Protein AF-A0A8K0CP95-F1 (afdb_monomer_lite)

Sequence (152 aa):
KELYEYLSLICLDREKLQTEFIDEKVLDFLTAVAPKLEDSLWLCKWISRYENCTELFIPVITENGVCYSFNILDHSEMFKDDVFQYPGFQSTNKSFGWLPESGYSEDDEFDAYPQRALFSGTNAGLSLTLETARSNIDELCSAGIQGYKVLH

InterPro domains:
  IPR001873 Epithelial sodium channel [PF00858] (29-150)

Organism: Ignelater luminosus (NCBI:txid2038154)

Structure (mmCIF, N/CA/C/O backbone):
data_AF-A0A8K0CP95-F1
#
_entry.id   AF-A0A8K0CP95-F1
#
loop_
_atom_site.group_PDB
_atom_site.id
_atom_site.type_symbol
_atom_site.label_atom_id
_atom_site.label_alt_id
_atom_site.label_comp_id
_atom_site.label_asym_id
_atom_site.label_entity_id
_atom_site.label_seq_id
_atom_site.pdbx_PDB_ins_code
_atom_site.Cartn_x
_atom_site.Cartn_y
_atom_site.Cartn_z
_atom_site.occupancy
_atom_site.B_iso_or_equiv
_atom_site.auth_seq_id
_atom_site.auth_comp_id
_atom_site.auth_asym_id
_atom_site.auth_atom_id
_atom_site.pdbx_PDB_model_num
ATOM 1 N N . LYS A 1 1 ? -18.357 -0.621 25.608 1.00 59.00 1 LYS A N 1
ATOM 2 C CA . LYS A 1 1 ? -18.340 0.856 25.501 1.00 59.00 1 LYS A CA 1
ATOM 3 C C . LYS A 1 1 ? -17.309 1.268 24.452 1.00 59.00 1 LYS A C 1
ATOM 5 O O . LYS A 1 1 ? -17.741 1.773 23.434 1.00 59.00 1 LYS A O 1
ATOM 10 N N . GLU A 1 2 ? -16.046 0.858 24.605 1.00 68.00 2 GLU A N 1
ATOM 11 C CA . GLU A 1 2 ? -14.957 1.073 23.624 1.00 68.00 2 GLU A CA 1
ATOM 12 C C . GLU A 1 2 ? -15.278 0.576 22.197 1.00 68.00 2 GLU A C 1
ATOM 14 O O . GLU A 1 2 ? -15.130 1.324 21.243 1.00 68.00 2 GLU A O 1
ATOM 19 N N . LEU A 1 3 ? -15.836 -0.633 22.027 1.00 64.94 3 LEU A N 1
ATOM 20 C CA . LEU A 1 3 ? -16.194 -1.148 20.689 1.00 64.94 3 LEU A CA 1
ATOM 21 C C . LEU A 1 3 ? -17.186 -0.249 19.921 1.00 64.94 3 LEU A C 1
ATOM 23 O O . LEU A 1 3 ? -17.079 -0.102 18.709 1.00 64.94 3 LEU A O 1
ATOM 27 N N . TYR A 1 4 ? -18.149 0.361 20.619 1.00 66.19 4 TYR A N 1
ATOM 28 C CA . TYR A 1 4 ? -19.112 1.276 19.996 1.00 66.19 4 TYR A CA 1
ATOM 29 C C . TYR A 1 4 ? -18.470 2.620 19.625 1.00 66.19 4 TYR A C 1
ATOM 31 O O . TYR A 1 4 ? -18.900 3.249 18.664 1.00 66.19 4 TYR A O 1
ATOM 39 N N . GLU A 1 5 ? -17.447 3.049 20.367 1.00 71.50 5 GLU A N 1
ATOM 40 C CA . GLU A 1 5 ? -16.652 4.236 20.039 1.00 71.50 5 GLU A CA 1
ATOM 41 C C . GLU A 1 5 ? -15.801 3.968 18.788 1.00 71.50 5 GLU A C 1
ATOM 43 O O . GLU A 1 5 ? -15.795 4.782 17.870 1.00 71.50 5 GLU A O 1
ATOM 48 N N . TYR A 1 6 ? -15.192 2.786 18.667 1.00 74.94 6 TYR A N 1
ATOM 49 C CA . TYR A 1 6 ? -14.425 2.412 17.474 1.00 74.94 6 TYR A CA 1
ATOM 50 C C . TYR A 1 6 ? -15.291 2.221 16.222 1.00 74.94 6 TYR A C 1
ATOM 52 O O . TYR A 1 6 ? -14.892 2.629 15.136 1.00 74.94 6 TYR A O 1
ATOM 60 N N . LEU A 1 7 ? -16.512 1.691 16.352 1.00 70.81 7 LEU A N 1
ATOM 61 C CA . LEU A 1 7 ? -17.453 1.601 15.225 1.00 70.81 7 LEU A CA 1
ATOM 62 C C . LEU A 1 7 ? -17.835 2.979 14.657 1.00 70.81 7 LEU A C 1
ATOM 64 O O . LEU A 1 7 ? -18.075 3.097 13.456 1.00 70.81 7 LEU A O 1
ATOM 68 N N . SER A 1 8 ? -17.838 4.029 15.488 1.00 71.81 8 SER A N 1
ATOM 69 C CA . SER A 1 8 ? -18.108 5.403 15.034 1.00 71.81 8 SER A CA 1
ATOM 70 C C . SER A 1 8 ? -17.001 5.992 14.147 1.00 71.81 8 SER A C 1
ATOM 72 O O . SER A 1 8 ? -17.241 6.974 13.453 1.00 71.81 8 SER A O 1
ATOM 74 N N . LEU A 1 9 ? -15.809 5.380 14.108 1.00 72.38 9 LEU A N 1
ATOM 75 C CA . LEU A 1 9 ? -14.722 5.786 13.205 1.00 72.38 9 LEU A CA 1
ATOM 76 C C . LEU A 1 9 ? -14.959 5.369 11.749 1.00 72.38 9 LEU A C 1
ATOM 78 O O . LEU A 1 9 ? -14.383 5.968 10.845 1.00 72.38 9 LEU A O 1
ATOM 82 N N . ILE A 1 10 ? -15.770 4.333 11.520 1.00 75.25 10 ILE A N 1
ATOM 83 C CA . ILE A 1 10 ? -15.963 3.732 10.192 1.00 75.25 10 ILE A CA 1
ATOM 84 C C . ILE A 1 10 ? -17.068 4.455 9.412 1.00 75.25 10 ILE A C 1
ATOM 86 O O . ILE A 1 10 ? -16.975 4.607 8.196 1.00 75.25 10 ILE A O 1
ATOM 90 N N . CYS A 1 11 ? -18.114 4.914 10.101 1.00 74.06 11 CYS A N 1
ATOM 91 C CA . CYS A 1 11 ? -19.301 5.504 9.484 1.00 74.06 11 CYS A CA 1
ATOM 92 C C . CYS A 1 11 ? -19.399 7.004 9.791 1.00 74.06 11 CYS A C 1
ATOM 94 O O . CYS A 1 11 ? -18.905 7.477 10.808 1.00 74.06 11 CYS A O 1
ATOM 96 N N . LEU A 1 12 ? -20.069 7.764 8.919 1.00 62.06 12 LEU A N 1
ATOM 97 C CA . LEU A 1 12 ? -20.149 9.236 8.963 1.00 62.06 12 LEU A CA 1
ATOM 98 C C . LEU A 1 12 ? -20.829 9.850 10.200 1.00 62.06 12 LEU A C 1
ATOM 100 O O . LEU A 1 12 ? -20.927 11.075 10.281 1.00 62.06 12 LEU A O 1
ATOM 104 N N . ASP A 1 13 ? -21.238 9.051 11.183 1.00 58.91 13 ASP A N 1
ATOM 105 C CA . ASP A 1 13 ? -21.692 9.552 12.478 1.00 58.91 13 ASP A CA 1
ATOM 106 C C . ASP A 1 13 ? -20.480 9.904 13.365 1.00 58.91 13 ASP A C 1
ATOM 108 O O . ASP A 1 13 ? -20.200 9.286 14.394 1.00 58.91 13 ASP A O 1
ATOM 112 N N . ARG A 1 14 ? -19.711 10.906 12.909 1.00 55.41 14 ARG A N 1
ATOM 113 C CA . ARG A 1 14 ? -18.472 11.415 13.528 1.00 55.41 14 ARG A CA 1
ATOM 114 C C . ARG A 1 14 ? -18.695 12.134 14.869 1.00 55.41 14 ARG A C 1
ATOM 116 O O . ARG A 1 14 ? -17.793 12.812 15.352 1.00 55.41 14 ARG A O 1
ATOM 123 N N . GLU A 1 15 ? -19.861 12.023 15.499 1.00 54.34 15 GLU A N 1
ATOM 124 C CA . GLU A 1 15 ? -20.188 12.797 16.705 1.00 54.34 15 GLU A CA 1
ATOM 125 C C . GLU A 1 15 ? -19.567 12.263 18.014 1.00 54.34 15 GLU A C 1
ATOM 127 O O . GLU A 1 15 ? -19.881 12.781 19.087 1.00 54.34 15 GLU A O 1
ATOM 132 N N . LYS A 1 16 ? -18.690 11.244 17.998 1.00 55.50 16 LYS A N 1
ATOM 133 C CA . LYS A 1 16 ? -18.287 10.566 19.251 1.00 55.50 16 LYS A CA 1
ATOM 134 C C . LYS A 1 16 ? -16.815 10.230 19.470 1.00 55.50 16 LYS A C 1
ATOM 136 O O . LYS A 1 16 ? -1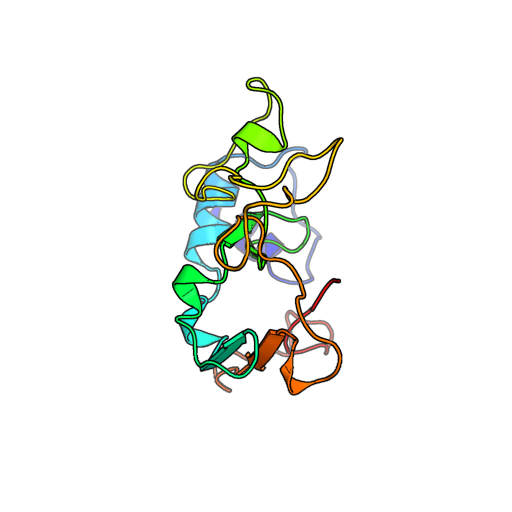6.537 9.512 20.432 1.00 55.50 16 LYS A O 1
ATOM 141 N N . LEU A 1 17 ? -15.861 10.783 18.720 1.00 59.88 17 LEU A N 1
ATOM 142 C CA . LEU A 1 17 ? -14.474 10.698 19.194 1.00 59.88 17 LEU A CA 1
ATOM 143 C C . LEU A 1 17 ? -14.225 11.737 20.291 1.00 59.88 17 LEU A C 1
ATOM 145 O O . LEU A 1 17 ? -14.078 12.924 20.027 1.00 59.88 17 LEU A O 1
ATOM 149 N N . GLN A 1 18 ? -14.215 11.275 21.542 1.00 60.38 18 GLN A N 1
ATOM 150 C CA . GLN A 1 18 ? -13.881 12.097 22.712 1.00 60.38 18 GLN A CA 1
ATOM 151 C C . GLN A 1 18 ? -12.366 12.190 22.956 1.00 60.38 18 GLN A C 1
ATOM 153 O O . GLN A 1 18 ? -11.942 12.879 23.882 1.00 60.38 18 GLN A O 1
ATOM 158 N N . THR A 1 19 ? -11.552 11.486 22.166 1.00 64.75 19 THR A N 1
ATOM 159 C CA . THR A 1 19 ? -10.097 11.425 22.326 1.00 64.75 19 THR A CA 1
ATOM 160 C C . THR A 1 19 ? -9.402 12.281 21.271 1.00 64.75 19 THR A C 1
ATOM 162 O O . THR A 1 19 ? -9.735 12.226 20.091 1.00 64.75 19 THR A O 1
ATOM 165 N N . GLU A 1 20 ? -8.413 13.069 21.697 1.00 68.56 20 GLU A N 1
ATOM 166 C CA . GLU A 1 20 ? -7.591 13.896 20.798 1.00 68.56 20 GLU A CA 1
ATOM 167 C C . GLU A 1 20 ? -6.572 13.070 19.993 1.00 68.56 20 GLU A C 1
ATOM 169 O O . GLU A 1 20 ? -6.087 13.526 18.961 1.00 68.56 20 GLU A O 1
ATOM 174 N N . PHE A 1 21 ? -6.265 11.850 20.448 1.00 74.50 21 PHE A N 1
ATOM 175 C CA . PHE A 1 21 ? -5.255 10.974 19.856 1.00 74.50 21 PHE A CA 1
ATOM 176 C C . PHE A 1 21 ? -5.812 9.581 19.552 1.00 74.50 21 PHE A C 1
ATOM 178 O O . PHE A 1 21 ? -6.739 9.101 20.212 1.00 74.50 21 PHE A O 1
ATOM 185 N N . ILE A 1 22 ? -5.205 8.949 18.549 1.00 78.62 22 ILE A N 1
ATOM 186 C CA . ILE A 1 22 ? -5.395 7.550 18.165 1.00 78.62 22 ILE A CA 1
ATOM 187 C C . ILE A 1 22 ? -4.282 6.743 18.837 1.00 78.62 22 ILE A C 1
ATOM 189 O O . ILE A 1 22 ? -3.115 7.122 18.750 1.00 78.62 22 ILE A O 1
ATOM 193 N N . ASP A 1 23 ? -4.640 5.654 19.510 1.00 84.38 23 ASP A N 1
ATOM 194 C CA . ASP A 1 23 ? -3.693 4.720 20.117 1.00 84.38 23 ASP A CA 1
ATOM 195 C C . ASP A 1 23 ? -3.574 3.423 19.296 1.00 84.38 23 ASP A C 1
ATOM 197 O O . ASP A 1 23 ? -4.290 3.206 18.316 1.00 84.38 23 ASP A O 1
ATOM 201 N N . GLU A 1 24 ? -2.658 2.541 19.699 1.00 86.56 24 GLU A N 1
ATOM 202 C CA . GLU A 1 24 ? -2.424 1.257 19.021 1.00 86.56 24 GLU A CA 1
ATOM 203 C C . GLU A 1 24 ? -3.681 0.379 18.963 1.00 86.56 24 GLU A C 1
ATOM 205 O O . GLU A 1 24 ? -3.905 -0.300 17.968 1.00 86.56 24 GLU A O 1
ATOM 210 N N . LYS A 1 25 ? -4.565 0.448 19.967 1.00 86.62 25 LYS A N 1
ATOM 211 C CA . LYS A 1 25 ? -5.800 -0.353 19.998 1.00 86.62 25 LYS A CA 1
ATOM 212 C C . LYS A 1 25 ? -6.782 0.051 18.907 1.00 86.62 25 LYS A C 1
ATOM 214 O O . LYS A 1 25 ? -7.476 -0.801 18.350 1.00 86.62 25 LYS A O 1
ATOM 219 N N . VAL A 1 26 ? -6.863 1.346 18.605 1.00 85.00 26 VAL A N 1
ATOM 220 C CA . VAL A 1 26 ? -7.661 1.829 17.474 1.00 85.00 26 VAL A CA 1
ATOM 221 C C . VAL A 1 26 ? -7.078 1.306 16.162 1.00 85.00 26 VAL A C 1
ATOM 223 O O . VAL A 1 26 ? -7.839 0.875 15.297 1.00 85.00 26 VAL A O 1
ATOM 226 N N . LEU A 1 27 ? -5.749 1.287 16.015 1.00 87.75 27 LEU A N 1
ATOM 227 C CA . LEU A 1 27 ? -5.091 0.734 14.826 1.00 87.75 27 LEU A CA 1
ATOM 228 C C . LEU A 1 27 ? -5.314 -0.780 14.695 1.00 87.75 27 LEU A C 1
ATOM 230 O O . LEU A 1 27 ? -5.623 -1.249 13.598 1.00 87.75 27 LEU A O 1
ATOM 234 N N . ASP A 1 28 ? -5.262 -1.523 15.803 1.00 90.38 28 ASP A N 1
ATOM 235 C CA . ASP A 1 28 ? -5.594 -2.952 15.850 1.00 90.38 28 ASP A CA 1
ATOM 236 C C . ASP A 1 28 ? -7.031 -3.194 15.379 1.00 90.38 28 ASP A C 1
ATOM 238 O O . ASP A 1 28 ? -7.289 -4.078 14.560 1.00 90.38 28 ASP A O 1
ATOM 242 N N . PHE A 1 29 ? -7.977 -2.381 15.858 1.00 88.50 29 PHE A N 1
ATOM 243 C CA . PHE A 1 29 ? -9.372 -2.462 15.440 1.00 88.50 29 PHE A CA 1
ATOM 244 C C . PHE A 1 29 ? -9.541 -2.153 13.949 1.00 88.50 29 PHE A C 1
ATOM 246 O O . PHE A 1 29 ? -10.172 -2.940 13.244 1.00 88.50 29 PHE A O 1
ATOM 253 N N . LEU A 1 30 ? -8.967 -1.048 13.459 1.00 87.38 30 LEU A N 1
ATOM 254 C CA . LEU A 1 30 ? -9.045 -0.661 12.046 1.00 87.38 30 LEU A CA 1
ATOM 255 C C . LEU A 1 30 ? -8.449 -1.741 11.139 1.00 87.38 30 LEU A C 1
ATOM 257 O O . LEU A 1 30 ? -9.021 -2.046 10.098 1.00 87.38 30 LEU A O 1
ATOM 261 N N . THR A 1 31 ? -7.349 -2.362 11.558 1.00 90.62 31 THR A N 1
ATOM 262 C CA . THR A 1 31 ? -6.717 -3.471 10.833 1.00 90.62 31 THR A CA 1
ATOM 263 C C . THR A 1 31 ? -7.582 -4.729 10.852 1.00 90.62 31 THR A C 1
ATOM 265 O O . THR A 1 31 ? -7.691 -5.414 9.838 1.00 90.62 31 THR A O 1
ATOM 268 N N . ALA A 1 32 ? -8.242 -5.028 11.973 1.00 90.25 32 ALA A N 1
ATOM 269 C CA . ALA A 1 32 ? -9.090 -6.210 12.112 1.00 90.25 32 ALA A CA 1
ATOM 270 C C . ALA A 1 32 ? -10.399 -6.130 11.309 1.00 90.25 32 ALA A C 1
ATOM 272 O O . ALA A 1 32 ? -10.919 -7.164 10.888 1.00 90.25 32 ALA A O 1
ATOM 273 N N . VAL A 1 33 ? -10.950 -4.927 11.127 1.00 87.19 33 VAL A N 1
ATOM 274 C CA . VAL A 1 33 ? -12.219 -4.700 10.407 1.00 87.19 33 VAL A CA 1
ATOM 275 C C . VAL A 1 33 ? -12.029 -4.284 8.950 1.00 87.19 33 VAL A C 1
ATOM 277 O O . VAL A 1 33 ? -13.002 -4.276 8.195 1.00 87.19 33 VAL A O 1
ATOM 280 N N . ALA A 1 34 ? -10.804 -3.942 8.542 1.00 88.31 34 ALA A N 1
ATOM 281 C CA . ALA A 1 34 ? -10.495 -3.629 7.156 1.00 88.31 34 ALA A CA 1
ATOM 282 C C . ALA A 1 34 ? -10.771 -4.842 6.245 1.00 88.31 34 ALA A C 1
ATOM 284 O O . ALA A 1 34 ? -10.421 -5.974 6.598 1.00 88.31 34 ALA A O 1
ATOM 285 N N . PRO A 1 35 ? -11.358 -4.632 5.052 1.00 86.38 35 PRO A N 1
ATOM 286 C CA . PRO A 1 35 ? -11.433 -5.674 4.039 1.00 86.38 35 PRO A CA 1
ATOM 287 C C . PRO A 1 35 ? -10.033 -6.174 3.690 1.00 86.38 35 PRO A C 1
ATOM 289 O O . PRO A 1 35 ? -9.104 -5.376 3.535 1.00 86.38 35 PRO A O 1
ATOM 292 N N . LYS A 1 36 ? -9.874 -7.489 3.522 1.00 88.88 36 LYS A N 1
ATOM 293 C CA . LYS A 1 36 ? -8.604 -8.028 3.036 1.00 88.88 36 LYS A CA 1
ATOM 294 C C . LYS A 1 36 ? -8.393 -7.588 1.595 1.00 88.88 36 LYS A C 1
ATOM 296 O O . LYS A 1 36 ? -9.342 -7.505 0.816 1.00 88.88 36 LYS A O 1
ATOM 301 N N . LEU A 1 37 ? -7.133 -7.380 1.222 1.00 90.75 37 LEU A N 1
ATOM 302 C CA . LEU A 1 37 ? -6.776 -7.008 -0.144 1.00 90.75 37 LEU A CA 1
ATOM 303 C C . LEU A 1 37 ? -7.326 -7.997 -1.177 1.00 90.75 37 LEU A C 1
ATOM 305 O O . LEU A 1 37 ? -7.880 -7.580 -2.186 1.00 90.75 37 LEU A O 1
ATOM 309 N N . GLU A 1 38 ? -7.212 -9.293 -0.895 1.00 90.88 38 GLU A N 1
ATOM 310 C CA . GLU A 1 38 ? -7.668 -10.385 -1.765 1.00 90.88 38 GLU A CA 1
ATOM 311 C C . GLU A 1 38 ? -9.186 -10.374 -2.000 1.00 90.88 38 GLU A C 1
ATOM 313 O O . GLU A 1 38 ? -9.646 -10.809 -3.051 1.00 90.88 38 GLU A O 1
ATOM 318 N N . ASP A 1 39 ? -9.962 -9.823 -1.060 1.00 89.06 39 ASP A N 1
ATOM 319 C CA . ASP A 1 39 ? -11.417 -9.689 -1.195 1.00 89.06 39 ASP A CA 1
ATOM 320 C C . ASP A 1 39 ? -11.809 -8.505 -2.097 1.00 89.06 39 ASP A C 1
ATOM 322 O O . ASP A 1 39 ? -12.983 -8.345 -2.426 1.00 89.06 39 ASP A O 1
ATOM 326 N N . SER A 1 40 ? -10.846 -7.640 -2.441 1.00 89.31 40 SER A N 1
ATOM 327 C CA . SER A 1 40 ? -11.058 -6.388 -3.176 1.00 89.31 40 SER A CA 1
ATOM 328 C C . SER A 1 40 ? -10.296 -6.299 -4.498 1.00 89.31 40 SER A C 1
ATOM 330 O O . SER A 1 40 ? -10.800 -5.709 -5.450 1.00 89.31 40 SER A O 1
ATOM 332 N N . LEU A 1 41 ? -9.085 -6.851 -4.576 1.00 92.44 41 LEU A N 1
ATOM 333 C CA . LEU A 1 41 ? -8.242 -6.891 -5.771 1.00 92.44 41 LEU A CA 1
ATOM 334 C C . LEU A 1 41 ? -8.307 -8.283 -6.393 1.00 92.44 41 LEU A C 1
ATOM 336 O O . LEU A 1 41 ? -7.561 -9.186 -6.025 1.00 92.44 41 LEU A O 1
ATOM 340 N N . TRP A 1 42 ? -9.178 -8.423 -7.388 1.00 90.94 42 TRP A N 1
ATOM 341 C CA . TRP A 1 42 ? -9.330 -9.661 -8.147 1.00 90.94 42 TRP A CA 1
ATOM 342 C C . TRP A 1 42 ? -8.138 -9.921 -9.075 1.00 90.94 42 TRP A C 1
ATOM 344 O O . TRP A 1 42 ? -7.727 -11.062 -9.283 1.00 90.94 42 TRP A O 1
ATOM 354 N N . LEU A 1 43 ? -7.595 -8.863 -9.684 1.00 94.00 43 LEU A N 1
ATOM 355 C CA . LEU A 1 43 ? -6.535 -8.994 -10.678 1.00 94.00 43 LEU A CA 1
ATOM 356 C C . LEU A 1 43 ? -5.550 -7.841 -10.628 1.00 94.00 43 LEU A C 1
ATOM 358 O O . LEU A 1 43 ? -5.961 -6.683 -10.691 1.00 94.00 43 LEU A O 1
ATOM 362 N N . CYS A 1 44 ? -4.261 -8.172 -10.658 1.00 94.50 44 CYS A N 1
ATOM 363 C CA . CYS A 1 44 ? -3.181 -7.211 -10.817 1.00 94.50 44 CYS A CA 1
ATOM 364 C C . CYS A 1 44 ? -2.329 -7.582 -12.022 1.00 94.50 44 CYS A C 1
ATOM 366 O O . CYS A 1 44 ? -1.950 -8.741 -12.213 1.00 94.50 44 CYS A O 1
ATOM 368 N N . LYS A 1 45 ? -2.032 -6.579 -12.843 1.00 93.88 45 LYS A N 1
ATOM 369 C CA . LYS A 1 45 ? -1.047 -6.690 -13.906 1.00 93.88 45 LYS A CA 1
ATOM 370 C C . LYS A 1 45 ? -0.042 -5.564 -13.830 1.00 93.88 45 LYS A C 1
ATOM 372 O O . LYS A 1 45 ? -0.441 -4.402 -13.770 1.00 93.88 45 LYS A O 1
ATOM 377 N N . TRP A 1 46 ? 1.228 -5.912 -13.947 1.00 91.81 46 TRP A N 1
ATOM 378 C CA . TRP A 1 46 ? 2.325 -4.972 -14.117 1.00 91.81 46 TRP A CA 1
ATOM 379 C C . TRP A 1 46 ? 3.036 -5.266 -15.437 1.00 91.81 46 TRP A C 1
ATOM 381 O O . TRP A 1 46 ? 3.391 -6.409 -15.713 1.00 91.81 46 TRP A O 1
ATOM 391 N N . ILE A 1 47 ? 3.172 -4.261 -16.310 1.00 91.00 47 ILE A N 1
ATOM 392 C CA . ILE A 1 47 ? 3.802 -4.407 -17.640 1.00 91.00 47 ILE A CA 1
ATOM 393 C C . ILE A 1 47 ? 3.209 -5.611 -18.409 1.00 91.00 47 ILE A C 1
ATOM 395 O O . ILE A 1 47 ? 3.902 -6.480 -18.937 1.00 91.00 47 ILE A O 1
ATOM 399 N N . SER A 1 48 ? 1.874 -5.696 -18.428 1.00 89.50 48 SER A N 1
ATOM 400 C CA . SER A 1 48 ? 1.100 -6.782 -19.058 1.00 89.50 48 SER A CA 1
ATOM 401 C C . SER A 1 48 ? 1.320 -8.199 -18.503 1.00 89.50 48 SER A C 1
ATOM 403 O O . SER A 1 48 ? 0.764 -9.150 -19.060 1.00 89.50 48 SER A O 1
ATOM 405 N N . ARG A 1 49 ? 2.063 -8.368 -17.406 1.00 91.19 49 ARG A N 1
ATOM 406 C CA . ARG A 1 49 ? 2.232 -9.646 -16.702 1.00 91.19 49 ARG A CA 1
ATOM 407 C C . ARG A 1 49 ? 1.262 -9.733 -15.540 1.00 91.19 49 ARG A C 1
ATOM 409 O O . ARG A 1 49 ? 1.004 -8.729 -14.892 1.00 91.19 49 ARG A O 1
ATOM 416 N N . TYR A 1 50 ? 0.687 -10.912 -15.326 1.00 94.56 50 TYR A N 1
ATOM 417 C CA . TYR A 1 50 ? -0.134 -11.172 -14.147 1.00 94.56 50 TYR A CA 1
ATOM 418 C C . TYR A 1 50 ? 0.785 -11.315 -12.940 1.00 94.56 50 TYR A C 1
ATOM 420 O O . TYR A 1 50 ? 1.689 -12.144 -12.972 1.00 94.56 50 TYR A O 1
ATOM 428 N N . GLU A 1 51 ? 0.523 -10.525 -11.907 1.00 93.56 51 GLU A N 1
ATOM 429 C CA . GLU A 1 51 ? 1.310 -10.509 -10.677 1.00 93.56 51 GLU A CA 1
ATOM 430 C C . GLU A 1 51 ? 0.459 -10.963 -9.495 1.00 93.56 51 GLU A C 1
ATOM 432 O O . GLU A 1 51 ? -0.774 -10.861 -9.516 1.00 93.56 51 GLU A O 1
ATOM 437 N N . ASN A 1 52 ? 1.124 -11.420 -8.436 1.00 93.81 52 ASN A N 1
ATOM 438 C CA . ASN A 1 52 ? 0.458 -11.631 -7.164 1.00 93.81 52 ASN A CA 1
ATOM 439 C C . ASN A 1 52 ? 0.146 -10.270 -6.516 1.00 93.81 52 ASN A C 1
ATOM 441 O O . ASN A 1 52 ? 1.050 -9.548 -6.100 1.00 93.81 52 ASN A O 1
ATOM 445 N N . CYS A 1 53 ? -1.139 -9.916 -6.419 1.00 93.75 53 CYS A N 1
ATOM 446 C CA . CYS A 1 53 ? -1.575 -8.640 -5.849 1.00 93.75 53 CYS A CA 1
ATOM 447 C C . CYS A 1 53 ? -1.060 -8.407 -4.424 1.00 93.75 53 CYS A C 1
ATOM 449 O O . CYS A 1 53 ? -0.748 -7.269 -4.083 1.00 93.75 53 CYS A O 1
ATOM 451 N N . THR A 1 54 ? -0.964 -9.456 -3.600 1.00 92.50 54 THR A N 1
ATOM 452 C CA . THR A 1 54 ? -0.530 -9.331 -2.199 1.00 92.50 54 THR A CA 1
ATOM 453 C C . THR A 1 54 ? 0.971 -9.123 -2.049 1.00 92.50 54 THR A C 1
ATOM 455 O O . THR A 1 54 ? 1.407 -8.600 -1.031 1.00 92.50 54 THR A O 1
ATOM 458 N N . GLU A 1 55 ? 1.754 -9.477 -3.067 1.00 91.25 55 GLU A N 1
ATOM 459 C CA . GLU A 1 55 ? 3.185 -9.166 -3.138 1.00 91.25 55 GLU A CA 1
ATOM 460 C C . GLU A 1 55 ? 3.427 -7.791 -3.773 1.00 91.25 55 GLU A C 1
ATOM 462 O O . GLU A 1 55 ? 4.394 -7.108 -3.445 1.00 91.25 55 GLU A O 1
ATOM 467 N N . LEU A 1 56 ? 2.536 -7.369 -4.675 1.00 92.69 56 LEU A N 1
ATOM 468 C CA . LEU A 1 56 ? 2.661 -6.121 -5.424 1.00 92.69 56 LEU A CA 1
ATOM 469 C C . LEU A 1 56 ? 2.267 -4.880 -4.602 1.00 92.69 56 LEU A C 1
ATOM 471 O O . LEU A 1 56 ? 2.741 -3.775 -4.873 1.00 92.69 56 LEU A O 1
ATOM 475 N N . PHE A 1 57 ? 1.385 -5.055 -3.617 1.00 95.06 57 PHE A N 1
ATOM 476 C CA . PHE A 1 57 ? 0.821 -3.979 -2.809 1.00 95.06 57 PHE A CA 1
ATOM 477 C C . PHE A 1 57 ? 1.176 -4.122 -1.333 1.00 95.06 57 PHE A C 1
ATOM 479 O O . PHE A 1 57 ? 0.888 -5.135 -0.701 1.00 95.06 57 PHE A O 1
ATOM 486 N N . ILE A 1 58 ? 1.706 -3.046 -0.760 1.00 95.25 58 ILE A N 1
ATOM 487 C CA . ILE A 1 58 ? 2.112 -2.984 0.644 1.00 95.25 58 ILE A CA 1
ATOM 488 C C . ILE A 1 58 ? 1.035 -2.252 1.453 1.00 95.25 58 ILE A C 1
ATOM 490 O O . ILE A 1 58 ? 0.598 -1.176 1.030 1.00 95.25 58 ILE A O 1
ATOM 494 N N . PRO A 1 59 ? 0.588 -2.787 2.604 1.00 95.12 59 PRO A N 1
ATOM 495 C CA . PRO A 1 59 ? -0.385 -2.107 3.451 1.00 95.12 59 PRO A CA 1
ATOM 496 C C . PRO A 1 59 ? 0.204 -0.819 4.043 1.00 95.12 59 PRO A C 1
ATOM 498 O O . PRO A 1 59 ? 1.336 -0.797 4.525 1.00 95.12 59 PRO A O 1
ATOM 501 N N . VAL A 1 60 ? -0.577 0.260 4.030 1.00 93.81 60 VAL A N 1
ATOM 502 C CA . VAL A 1 60 ? -0.222 1.584 4.565 1.00 93.81 60 VAL A CA 1
ATOM 503 C C . VAL A 1 60 ? -1.381 2.148 5.387 1.00 93.81 60 VAL A C 1
ATOM 505 O O . VAL A 1 60 ? -2.544 1.874 5.092 1.00 93.81 60 VAL A O 1
ATOM 508 N N . ILE A 1 61 ? -1.085 2.944 6.414 1.00 90.25 61 ILE A N 1
ATOM 509 C CA . ILE A 1 61 ? -2.115 3.630 7.210 1.00 90.25 61 ILE A CA 1
ATOM 510 C C . ILE A 1 61 ? -2.232 5.067 6.718 1.00 90.25 61 ILE A C 1
ATOM 512 O O . ILE A 1 61 ? -1.235 5.775 6.593 1.00 90.25 61 ILE A O 1
ATOM 516 N N . THR A 1 62 ? -3.458 5.507 6.449 1.00 87.69 62 THR A N 1
ATOM 517 C CA . THR A 1 62 ? -3.759 6.884 6.040 1.00 87.69 62 THR A CA 1
ATOM 518 C C . THR A 1 62 ? -4.915 7.453 6.860 1.00 87.69 62 THR A C 1
ATOM 520 O O . THR A 1 62 ? -5.564 6.745 7.628 1.00 87.69 62 THR A O 1
ATOM 523 N N . GLU A 1 63 ? -5.249 8.725 6.639 1.00 81.69 63 GLU A N 1
ATOM 524 C CA . GLU A 1 63 ? -6.482 9.334 7.164 1.00 81.69 63 GLU A CA 1
ATOM 525 C C . GLU A 1 63 ? -7.774 8.633 6.691 1.00 81.69 63 GLU A C 1
ATOM 527 O O . GLU A 1 63 ? -8.832 8.829 7.283 1.00 81.69 63 GLU A O 1
ATOM 532 N N . ASN A 1 64 ? -7.699 7.816 5.631 1.00 81.25 64 ASN A N 1
ATOM 533 C CA . ASN A 1 64 ? -8.814 7.018 5.117 1.00 81.25 64 ASN A CA 1
ATOM 534 C C . ASN A 1 64 ? -8.813 5.581 5.687 1.00 81.25 64 ASN A C 1
ATOM 536 O O . ASN A 1 64 ? -9.564 4.738 5.205 1.00 81.25 64 ASN A O 1
ATOM 540 N N . GLY A 1 65 ? -7.976 5.292 6.691 1.00 85.38 65 GLY A N 1
ATOM 541 C CA . GLY A 1 65 ? -7.820 3.967 7.291 1.00 85.38 65 GLY A CA 1
ATOM 542 C C . GLY A 1 65 ? -6.723 3.130 6.628 1.00 85.38 65 GLY A C 1
ATOM 543 O O . GLY A 1 65 ? -5.726 3.665 6.134 1.00 85.38 65 GLY A O 1
ATOM 544 N N . VAL A 1 66 ? -6.905 1.805 6.647 1.00 91.25 66 VAL A N 1
ATOM 545 C CA . VAL A 1 66 ? -5.995 0.839 6.014 1.00 91.25 66 VAL A CA 1
ATOM 546 C C . VAL A 1 66 ? -6.119 0.946 4.498 1.00 91.25 66 VAL A C 1
ATOM 548 O O . VAL A 1 66 ? -7.198 0.786 3.930 1.00 91.25 66 VAL A O 1
ATOM 551 N N . CYS A 1 67 ? -5.007 1.236 3.839 1.00 92.88 67 CYS A N 1
ATOM 552 C CA . CYS A 1 67 ? -4.887 1.340 2.391 1.00 92.88 67 CYS A CA 1
ATOM 553 C C . CYS A 1 67 ? -3.736 0.461 1.903 1.00 92.88 67 CYS A C 1
ATOM 555 O O . CYS A 1 67 ? -3.009 -0.135 2.694 1.00 92.88 67 CYS A O 1
ATOM 557 N N . TYR A 1 68 ? -3.555 0.398 0.588 1.00 95.00 68 TYR A N 1
ATOM 558 C CA . TYR A 1 68 ? -2.520 -0.410 -0.042 1.00 95.00 68 TYR A CA 1
ATOM 559 C C . TYR A 1 68 ? -1.801 0.415 -1.099 1.00 95.00 68 TYR A C 1
ATOM 561 O O . TYR A 1 68 ? -2.449 1.061 -1.924 1.00 95.00 68 TYR A O 1
ATOM 569 N N . SER A 1 69 ? -0.471 0.398 -1.069 1.00 95.25 69 SER A N 1
ATOM 570 C CA . SER A 1 69 ? 0.368 1.173 -1.976 1.00 95.25 69 SER A CA 1
ATOM 571 C C . SER A 1 69 ? 1.184 0.259 -2.876 1.00 95.25 69 SER A C 1
ATOM 573 O O . SER A 1 69 ? 1.858 -0.659 -2.405 1.00 95.25 69 SER A O 1
ATOM 575 N N . PHE A 1 70 ? 1.119 0.523 -4.176 1.00 94.94 70 PHE A N 1
ATOM 576 C CA . PHE A 1 70 ? 2.005 -0.090 -5.153 1.00 94.94 70 PHE A CA 1
ATOM 577 C C . PHE A 1 70 ? 3.356 0.622 -5.117 1.00 94.94 70 PHE A C 1
ATOM 579 O O . PHE A 1 70 ? 3.402 1.851 -5.146 1.00 94.94 70 PHE A O 1
ATOM 586 N N . ASN A 1 71 ? 4.444 -0.152 -5.131 1.00 93.38 71 ASN A N 1
ATOM 587 C CA . ASN A 1 71 ? 5.789 0.370 -5.381 1.00 93.38 71 ASN A CA 1
ATOM 588 C C . ASN A 1 71 ? 6.269 1.443 -4.379 1.00 93.38 71 ASN A C 1
ATOM 590 O O . ASN A 1 71 ? 6.983 2.377 -4.746 1.00 93.38 71 ASN A O 1
ATOM 594 N N . ILE A 1 72 ? 5.828 1.337 -3.123 1.00 94.75 72 ILE A N 1
ATOM 595 C CA . ILE A 1 72 ? 6.240 2.229 -2.035 1.00 94.75 72 ILE A CA 1
ATOM 596 C C . ILE A 1 72 ? 7.604 1.818 -1.480 1.00 94.75 72 ILE A C 1
ATOM 598 O O . ILE A 1 72 ? 7.920 0.639 -1.458 1.00 94.75 72 ILE A O 1
ATOM 602 N N . LEU A 1 73 ? 8.396 2.768 -0.992 1.00 95.19 73 LEU A N 1
ATOM 603 C CA . LEU A 1 73 ? 9.643 2.456 -0.293 1.00 95.19 73 LEU A CA 1
ATOM 604 C C . LEU A 1 73 ? 9.379 1.871 1.099 1.00 95.19 73 LEU A C 1
ATOM 606 O O . LEU A 1 73 ? 8.304 2.057 1.677 1.00 95.19 73 LEU A O 1
ATOM 610 N N . ASP A 1 74 ? 10.385 1.194 1.649 1.00 94.44 74 ASP A N 1
ATOM 611 C CA . ASP A 1 74 ? 10.331 0.755 3.038 1.00 94.44 74 ASP A CA 1
ATOM 612 C C . ASP A 1 74 ? 10.303 1.964 3.979 1.00 94.44 74 ASP A C 1
ATOM 614 O O . ASP A 1 74 ? 10.950 2.989 3.741 1.00 94.44 74 ASP A O 1
ATOM 618 N N . HIS A 1 75 ? 9.553 1.854 5.075 1.00 93.38 75 HIS A N 1
ATOM 619 C CA . HIS A 1 75 ? 9.443 2.918 6.070 1.00 93.38 75 HIS A CA 1
ATOM 620 C C . HIS A 1 75 ? 10.813 3.401 6.570 1.00 93.38 75 HIS A C 1
ATOM 622 O O . HIS A 1 75 ? 10.954 4.591 6.851 1.00 93.38 75 HIS A O 1
ATOM 628 N N . SER A 1 76 ? 11.822 2.519 6.641 1.00 93.25 76 SER A N 1
ATOM 629 C CA . SER A 1 76 ? 13.176 2.868 7.092 1.00 93.25 76 SER A CA 1
ATOM 630 C C . SER A 1 76 ? 13.954 3.725 6.090 1.00 93.25 76 SER A C 1
ATOM 632 O O . SER A 1 76 ? 14.967 4.323 6.443 1.00 93.25 76 SER A O 1
ATOM 634 N N . GLU A 1 77 ? 13.485 3.804 4.846 1.00 93.38 77 GLU A N 1
ATOM 635 C CA . GLU A 1 77 ? 14.046 4.654 3.791 1.00 93.38 77 GLU A CA 1
ATOM 636 C C . GLU A 1 77 ? 13.271 5.972 3.643 1.00 93.38 77 GLU A C 1
ATOM 638 O O . GLU A 1 77 ? 13.791 6.942 3.095 1.00 93.38 77 GLU A O 1
ATOM 643 N N . MET A 1 78 ? 12.032 6.025 4.142 1.00 91.31 78 MET A N 1
ATOM 644 C CA . MET A 1 78 ? 11.160 7.202 4.059 1.00 91.31 78 MET A CA 1
ATOM 645 C C . MET A 1 78 ? 11.197 8.077 5.312 1.00 91.31 78 MET A C 1
ATOM 647 O O . MET A 1 78 ? 11.042 9.298 5.226 1.00 91.31 78 MET A O 1
ATOM 651 N N . PHE A 1 79 ? 11.346 7.460 6.482 1.00 91.56 79 PHE A N 1
ATOM 652 C CA . PHE A 1 79 ? 11.177 8.116 7.771 1.00 91.56 79 PHE A CA 1
ATOM 653 C C . PHE A 1 79 ? 12.416 7.964 8.643 1.00 91.56 79 PHE A C 1
ATOM 655 O O . PHE A 1 79 ? 13.248 7.083 8.453 1.00 91.56 79 PHE A O 1
ATOM 662 N N . LYS A 1 80 ? 12.528 8.855 9.627 1.00 91.75 80 LYS A N 1
ATOM 663 C CA . LYS A 1 80 ? 13.534 8.747 10.680 1.00 91.75 80 LYS A CA 1
ATOM 664 C C . LYS A 1 80 ? 13.121 7.682 11.697 1.00 91.75 80 LYS A C 1
ATOM 666 O O . LYS A 1 80 ? 11.931 7.436 11.884 1.00 91.75 80 LYS A O 1
ATOM 671 N N . ASP A 1 81 ? 14.103 7.142 12.413 1.00 88.31 81 ASP A N 1
ATOM 672 C CA . ASP A 1 81 ? 13.905 6.103 13.435 1.00 88.31 81 ASP A CA 1
ATOM 673 C C . ASP A 1 81 ? 13.010 6.538 14.615 1.00 88.31 81 ASP A C 1
ATOM 675 O O . ASP A 1 81 ? 12.526 5.697 15.368 1.00 88.31 81 ASP A O 1
ATOM 679 N N . ASP A 1 82 ? 12.792 7.843 14.809 1.00 90.25 82 ASP A N 1
ATOM 680 C CA . ASP A 1 82 ? 11.933 8.403 15.860 1.00 90.25 82 ASP A CA 1
ATOM 681 C C . ASP A 1 82 ? 10.458 8.547 15.446 1.00 90.25 82 ASP A C 1
ATOM 683 O O . ASP A 1 82 ? 9.624 8.969 16.251 1.00 90.25 82 ASP A O 1
ATOM 687 N N . VAL A 1 83 ? 10.116 8.181 14.208 1.00 88.31 83 VAL A N 1
ATOM 688 C CA . VAL A 1 83 ? 8.735 8.155 13.722 1.00 88.31 83 VAL A CA 1
ATOM 689 C C . VAL A 1 83 ? 8.089 6.828 14.106 1.00 88.31 83 VAL A C 1
ATOM 691 O O . VAL A 1 83 ? 8.594 5.758 13.778 1.00 88.31 83 VAL A O 1
ATOM 694 N N . PHE A 1 84 ? 6.940 6.897 14.782 1.00 86.25 84 PHE A N 1
ATOM 695 C CA . PHE A 1 84 ? 6.165 5.708 15.126 1.00 86.25 84 PHE A CA 1
ATOM 696 C C . PHE A 1 84 ? 5.746 4.941 13.866 1.00 86.25 84 PHE A C 1
ATOM 698 O O . PHE A 1 84 ? 5.152 5.508 12.947 1.00 86.25 84 PHE A O 1
ATOM 705 N N . GLN A 1 85 ? 6.024 3.640 13.860 1.00 86.50 85 GLN A N 1
ATOM 706 C CA . GLN A 1 85 ? 5.686 2.723 12.779 1.00 86.50 85 GLN A CA 1
ATOM 707 C C . GLN A 1 85 ? 4.810 1.617 13.341 1.00 86.50 85 GLN A C 1
ATOM 709 O O . GLN A 1 85 ? 5.211 0.886 14.248 1.00 86.50 85 GLN A O 1
ATOM 714 N N . TYR A 1 86 ? 3.602 1.497 12.800 1.00 89.56 86 TYR A N 1
ATOM 715 C CA . TYR A 1 86 ? 2.706 0.429 13.205 1.00 89.56 86 TYR A CA 1
ATOM 716 C C . TYR A 1 86 ? 3.175 -0.902 12.583 1.00 89.56 86 TYR A C 1
ATOM 718 O O . TYR A 1 86 ? 3.399 -0.955 11.367 1.00 89.56 86 TYR A O 1
ATOM 726 N N . PRO A 1 87 ? 3.365 -1.973 13.378 1.00 89.12 87 PRO A N 1
ATOM 727 C CA . PRO A 1 87 ? 3.964 -3.212 12.893 1.00 89.12 87 PRO A CA 1
ATOM 728 C C . PRO A 1 87 ? 3.229 -3.817 11.693 1.00 89.12 87 PRO A C 1
ATOM 730 O O . PRO A 1 87 ? 2.008 -3.947 11.692 1.00 89.12 87 PRO A O 1
ATOM 733 N N . GLY A 1 88 ? 3.988 -4.240 10.680 1.00 88.62 88 GLY A N 1
ATOM 734 C CA . GLY A 1 88 ? 3.444 -4.892 9.483 1.00 88.62 88 GLY A CA 1
ATOM 735 C C . GLY A 1 88 ? 2.929 -3.938 8.401 1.00 88.62 88 GLY A C 1
ATOM 736 O O . GLY A 1 88 ? 2.459 -4.413 7.371 1.00 88.62 88 GLY A O 1
ATOM 737 N N . PHE A 1 89 ? 3.047 -2.622 8.593 1.00 92.69 89 PHE A N 1
ATOM 738 C CA . PHE A 1 89 ? 2.681 -1.610 7.601 1.00 92.69 89 PHE A CA 1
ATOM 739 C C . PHE A 1 89 ? 3.918 -0.913 7.039 1.00 92.69 89 PHE A C 1
ATOM 741 O O . PHE A 1 89 ? 4.899 -0.707 7.750 1.00 92.69 89 PHE A O 1
ATOM 748 N N . GLN A 1 90 ? 3.871 -0.564 5.749 1.00 92.81 90 GLN A N 1
ATOM 749 C CA . GLN A 1 90 ? 4.981 0.058 5.009 1.00 92.81 90 GLN A CA 1
ATOM 750 C C . GLN A 1 90 ? 6.313 -0.688 5.183 1.00 92.81 90 GLN A C 1
ATOM 752 O O . GLN A 1 90 ? 7.380 -0.080 5.178 1.00 92.81 90 GLN A O 1
ATOM 757 N N . SER A 1 91 ? 6.255 -2.006 5.377 1.00 92.75 91 SER A N 1
ATOM 758 C CA . SER A 1 91 ? 7.432 -2.862 5.470 1.00 92.75 91 SER A CA 1
ATOM 759 C C . SER A 1 91 ? 7.577 -3.627 4.164 1.00 92.75 91 SER A C 1
ATOM 761 O O . SER A 1 91 ? 6.685 -4.385 3.783 1.00 92.75 91 SER A O 1
ATOM 763 N N . THR A 1 92 ? 8.674 -3.382 3.458 1.00 92.06 92 THR A N 1
ATOM 764 C CA . THR A 1 92 ? 8.958 -3.970 2.144 1.00 92.06 92 THR A CA 1
ATOM 765 C C . THR A 1 92 ? 10.463 -4.174 1.975 1.00 92.06 92 THR A C 1
ATOM 767 O O . THR A 1 92 ? 11.262 -3.881 2.866 1.00 92.06 92 THR A O 1
ATOM 770 N N . ASN A 1 93 ? 10.867 -4.728 0.836 1.00 89.88 93 ASN A N 1
ATOM 771 C CA . ASN A 1 93 ? 12.274 -4.796 0.477 1.00 89.88 93 ASN A CA 1
ATOM 772 C C . ASN A 1 93 ? 12.844 -3.383 0.339 1.00 89.88 93 ASN A C 1
ATOM 774 O O . ASN A 1 93 ? 12.195 -2.492 -0.209 1.00 89.88 93 ASN A O 1
ATOM 778 N N . LYS A 1 94 ? 14.080 -3.203 0.808 1.00 93.06 94 LYS A N 1
ATOM 779 C CA . LYS A 1 94 ? 14.801 -1.946 0.619 1.00 93.06 94 LYS A CA 1
ATOM 780 C C . LYS A 1 94 ? 15.042 -1.675 -0.858 1.00 93.06 94 LYS A C 1
ATOM 782 O O . LYS A 1 94 ? 15.174 -2.612 -1.653 1.00 93.06 94 LYS A O 1
ATOM 787 N N . SER A 1 95 ? 15.135 -0.398 -1.197 1.00 93.50 95 SER A N 1
ATOM 788 C CA . SER A 1 95 ? 15.515 0.032 -2.531 1.00 93.50 95 SER A CA 1
ATOM 789 C C . S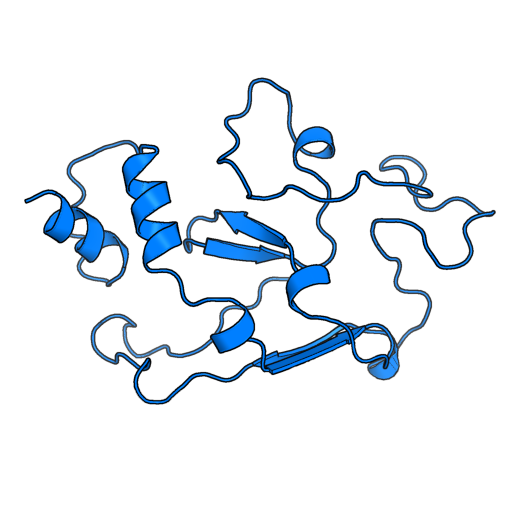ER A 1 95 ? 16.861 -0.564 -2.948 1.00 93.50 95 SER A C 1
ATOM 791 O O . SER A 1 95 ? 17.795 -0.718 -2.154 1.00 93.50 95 SER A O 1
ATOM 793 N N . PHE A 1 96 ? 16.948 -0.943 -4.217 1.00 92.69 96 PHE A N 1
ATOM 794 C CA . PHE A 1 96 ? 18.180 -1.396 -4.843 1.00 92.69 96 PHE A CA 1
ATOM 795 C C . PHE A 1 96 ? 18.161 -1.012 -6.315 1.00 92.69 96 PHE A C 1
ATOM 797 O O . PHE A 1 96 ? 17.118 -1.028 -6.968 1.00 92.69 96 PHE A O 1
ATOM 804 N N . GLY A 1 97 ? 19.324 -0.625 -6.825 1.00 91.75 97 GLY A N 1
ATOM 805 C CA . GLY A 1 97 ? 19.462 -0.119 -8.187 1.00 91.75 97 GLY A CA 1
ATOM 806 C C . GLY A 1 97 ? 18.761 1.215 -8.462 1.00 91.75 97 GLY A C 1
ATOM 807 O O . GLY A 1 97 ? 18.634 1.648 -9.608 1.00 91.75 97 GLY A O 1
ATOM 808 N N . TRP A 1 98 ? 18.317 1.888 -7.401 1.00 92.06 98 TRP A N 1
ATOM 809 C CA . TRP A 1 98 ? 17.737 3.220 -7.423 1.00 92.06 98 TRP A CA 1
ATOM 810 C C . TRP A 1 98 ? 18.195 4.000 -6.196 1.00 92.06 98 TRP A C 1
ATOM 812 O O . TRP A 1 98 ? 18.268 3.452 -5.098 1.00 92.06 98 TRP A O 1
ATOM 822 N N . LEU A 1 99 ? 18.481 5.285 -6.384 1.00 91.62 99 LEU A N 1
ATOM 823 C CA . LEU A 1 99 ? 18.742 6.228 -5.302 1.00 91.62 99 LEU A CA 1
ATOM 824 C C . LEU A 1 99 ? 17.847 7.464 -5.457 1.00 91.62 99 LEU A C 1
ATOM 826 O O . LEU A 1 99 ? 17.607 7.894 -6.591 1.00 91.62 99 LEU A O 1
ATOM 830 N N . PRO A 1 100 ? 17.414 8.097 -4.353 1.00 90.69 100 PRO A N 1
ATOM 831 C CA . PRO A 1 100 ? 16.617 9.320 -4.412 1.00 90.69 100 PRO A CA 1
ATOM 832 C C . PRO A 1 100 ? 17.291 10.454 -5.196 1.00 90.69 100 PRO A C 1
ATOM 834 O O . PRO A 1 100 ? 16.621 11.198 -5.911 1.00 90.69 100 PRO A O 1
ATOM 837 N N . GLU A 1 101 ? 18.615 10.587 -5.081 1.00 92.94 101 GLU A N 1
ATOM 838 C CA . GLU A 1 101 ? 19.376 11.699 -5.658 1.00 92.94 101 GLU A CA 1
ATOM 839 C C . GLU A 1 101 ? 19.784 11.460 -7.114 1.00 92.94 101 GLU A C 1
ATOM 841 O O . GLU A 1 101 ? 19.819 12.407 -7.901 1.00 92.94 101 GLU A O 1
ATOM 846 N N . SER A 1 102 ? 20.124 10.219 -7.474 1.00 92.38 102 SER A N 1
ATOM 847 C CA . SER A 1 102 ? 20.661 9.881 -8.802 1.00 92.38 102 SER A CA 1
ATOM 848 C C . SER A 1 102 ? 19.706 9.073 -9.675 1.00 92.38 102 SER A C 1
ATOM 850 O O . SER A 1 102 ? 19.986 8.874 -10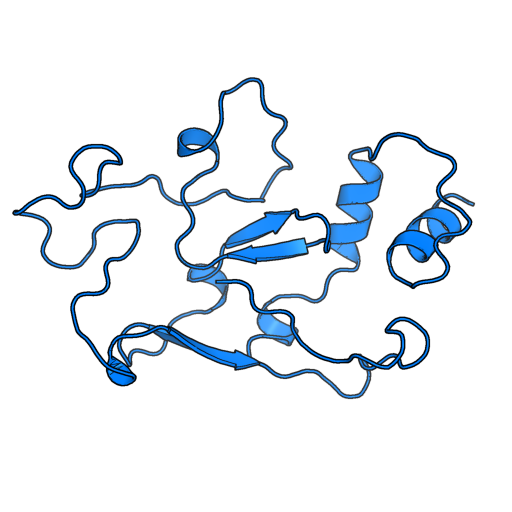.854 1.00 92.38 102 SER A O 1
ATOM 852 N N . GLY A 1 103 ? 18.575 8.625 -9.133 1.00 91.56 103 GLY A N 1
ATOM 853 C CA . GLY A 1 103 ? 17.635 7.765 -9.838 1.00 91.56 103 GLY A CA 1
ATOM 854 C C . GLY A 1 103 ? 18.175 6.350 -10.049 1.00 91.56 103 GLY A C 1
ATOM 855 O O . GLY A 1 103 ? 18.953 5.840 -9.243 1.00 91.56 103 GLY A O 1
ATOM 856 N N . TYR A 1 104 ? 17.714 5.712 -11.125 1.00 91.56 104 TYR A N 1
ATOM 857 C CA . TYR A 1 104 ? 18.083 4.344 -11.496 1.00 91.56 104 TYR A CA 1
ATOM 858 C C . TYR A 1 104 ? 19.502 4.278 -12.052 1.00 91.56 104 TYR A C 1
ATOM 860 O O . TYR A 1 104 ? 19.878 5.140 -12.850 1.00 91.56 104 TYR A O 1
ATOM 868 N N . SER A 1 105 ? 20.267 3.258 -11.665 1.00 87.88 105 SER A N 1
ATOM 869 C CA . SER A 1 105 ? 21.611 3.069 -12.212 1.00 87.88 105 SER A CA 1
ATOM 870 C C . SER A 1 105 ? 21.568 2.633 -13.687 1.00 87.88 105 SER A C 1
ATOM 872 O O . SER A 1 105 ? 20.551 2.135 -14.179 1.00 87.88 105 SER A O 1
ATOM 874 N N . GLU A 1 106 ? 22.665 2.862 -14.414 1.00 80.75 106 GLU A N 1
ATOM 875 C CA . GLU A 1 106 ? 22.775 2.488 -15.832 1.00 80.75 106 GLU A CA 1
ATOM 876 C C . GLU A 1 106 ? 22.900 0.971 -16.038 1.00 80.75 106 GLU A C 1
ATOM 878 O O . GLU A 1 106 ? 22.499 0.476 -17.090 1.00 80.75 106 GLU A O 1
ATOM 883 N N . ASP A 1 107 ? 23.401 0.244 -15.034 1.00 75.25 107 ASP A N 1
ATOM 884 C CA . ASP A 1 107 ? 23.638 -1.203 -15.096 1.00 75.25 107 ASP A CA 1
ATOM 885 C C . ASP A 1 107 ? 22.393 -2.030 -14.702 1.00 75.25 107 ASP A C 1
ATOM 887 O O . ASP A 1 107 ? 22.337 -3.236 -14.949 1.00 75.25 107 ASP A O 1
ATOM 891 N N . ASP A 1 108 ? 21.375 -1.393 -14.110 1.00 67.00 108 ASP A N 1
ATOM 892 C CA . ASP A 1 108 ? 20.173 -2.064 -13.604 1.00 67.00 108 ASP A CA 1
ATOM 893 C C . ASP A 1 108 ? 19.062 -2.080 -14.654 1.00 67.00 108 ASP A C 1
ATOM 895 O O . ASP A 1 108 ? 18.238 -1.161 -14.780 1.00 67.00 108 ASP A O 1
ATOM 899 N N . GLU A 1 109 ? 19.048 -3.147 -15.450 1.00 65.44 109 GLU A N 1
ATOM 900 C CA . GLU A 1 109 ? 18.222 -3.152 -16.652 1.00 65.44 109 GLU A CA 1
ATOM 901 C C . GLU A 1 109 ? 16.740 -3.482 -16.391 1.00 65.44 109 GLU A C 1
ATOM 903 O O . GLU A 1 109 ? 15.901 -2.980 -17.141 1.00 65.44 109 GLU A O 1
ATOM 908 N N . PHE A 1 110 ? 16.356 -4.240 -15.345 1.00 73.44 110 PHE A N 1
ATOM 909 C CA . PHE A 1 110 ? 14.945 -4.670 -15.213 1.00 73.44 110 PHE A CA 1
ATOM 910 C C . PHE A 1 110 ? 14.383 -4.933 -13.807 1.00 73.44 110 PHE A C 1
ATOM 912 O O . PHE A 1 110 ? 13.159 -4.902 -13.668 1.00 73.44 110 PHE A O 1
ATOM 919 N N . ASP A 1 111 ? 15.198 -5.213 -12.791 1.00 83.75 111 ASP A N 1
ATOM 920 C CA . ASP A 1 111 ? 14.722 -5.711 -11.491 1.00 83.75 111 ASP A CA 1
ATOM 921 C C . ASP A 1 111 ? 14.846 -4.718 -10.333 1.00 83.75 111 ASP A C 1
ATOM 923 O O . ASP A 1 111 ? 14.368 -5.038 -9.252 1.00 83.75 111 ASP A O 1
ATOM 927 N N . ALA A 1 112 ? 15.389 -3.516 -10.556 1.00 90.88 112 ALA A N 1
ATOM 928 C CA . ALA A 1 112 ? 15.509 -2.471 -9.538 1.00 90.88 112 ALA A CA 1
ATOM 929 C C . ALA A 1 112 ? 14.207 -2.232 -8.746 1.00 90.88 112 ALA A C 1
ATOM 931 O O . ALA A 1 112 ? 13.097 -2.287 -9.293 1.00 90.88 112 ALA A O 1
ATOM 932 N N . TYR A 1 113 ? 14.365 -1.899 -7.463 1.00 91.50 113 TYR A N 1
ATOM 933 C CA . TYR A 1 113 ? 13.283 -1.451 -6.594 1.00 91.50 113 TYR A CA 1
ATOM 934 C C . TYR A 1 113 ? 13.551 -0.027 -6.092 1.00 91.50 113 TYR A C 1
ATOM 936 O O . TYR A 1 113 ? 14.648 0.231 -5.591 1.00 91.50 113 TYR A O 1
ATOM 944 N N . PRO A 1 114 ? 12.576 0.895 -6.168 1.00 92.25 114 PRO A N 1
ATOM 945 C CA . PRO A 1 114 ? 11.222 0.730 -6.706 1.00 92.25 114 PRO A CA 1
ATOM 946 C C . PRO A 1 114 ? 11.213 0.409 -8.211 1.00 92.25 114 PRO A C 1
ATOM 948 O O . PRO A 1 114 ? 12.155 0.698 -8.931 1.00 92.25 114 PRO A O 1
ATOM 951 N N . GLN A 1 115 ? 10.155 -0.221 -8.707 1.00 90.81 115 GLN A N 1
ATOM 952 C CA . GLN A 1 115 ? 10.017 -0.598 -10.110 1.00 90.81 115 GLN A CA 1
ATOM 953 C C . GLN A 1 115 ? 9.870 0.634 -11.013 1.00 90.81 115 GLN A C 1
ATOM 955 O O . GLN A 1 115 ? 9.055 1.527 -10.760 1.00 90.81 115 GLN A O 1
ATOM 960 N N . ARG A 1 116 ? 10.620 0.656 -12.119 1.00 86.81 116 ARG A N 1
ATOM 961 C CA . ARG A 1 116 ? 10.587 1.726 -13.131 1.00 86.81 116 ARG A CA 1
ATOM 962 C C . ARG A 1 116 ? 9.610 1.436 -14.268 1.00 86.81 116 ARG A C 1
ATOM 964 O O . ARG A 1 116 ? 9.496 0.310 -14.747 1.00 86.81 116 ARG A O 1
ATOM 971 N N . ALA A 1 117 ? 8.970 2.486 -14.782 1.00 83.31 117 ALA A N 1
ATOM 972 C CA . ALA A 1 117 ? 8.200 2.414 -16.021 1.00 83.31 117 ALA A CA 1
ATOM 973 C C . ALA A 1 117 ? 9.154 2.365 -17.232 1.00 83.31 117 ALA A C 1
ATOM 975 O O . ALA A 1 117 ? 9.651 3.392 -17.690 1.00 83.31 117 ALA A O 1
ATOM 976 N N . LEU A 1 118 ? 9.446 1.160 -17.729 1.00 81.06 118 LEU A N 1
ATOM 977 C CA . LEU A 1 118 ? 10.383 0.937 -18.845 1.00 81.06 118 LEU A CA 1
ATOM 978 C C . LEU A 1 118 ? 9.797 1.259 -20.222 1.00 81.06 118 LEU A C 1
ATOM 980 O O . LEU A 1 118 ? 10.528 1.556 -21.164 1.00 81.06 118 LEU A O 1
ATOM 984 N N . PHE A 1 119 ? 8.476 1.186 -20.342 1.00 82.25 119 PHE A N 1
ATOM 985 C CA . PHE A 1 119 ? 7.757 1.386 -21.592 1.00 82.25 119 PHE A CA 1
ATOM 986 C C . PHE A 1 119 ? 6.612 2.379 -21.373 1.00 82.25 119 PHE A C 1
ATOM 988 O O . PHE A 1 119 ? 6.240 2.690 -20.242 1.00 82.25 119 PHE A O 1
ATOM 995 N N . SER A 1 120 ? 6.035 2.876 -22.463 1.00 82.81 120 SER A N 1
ATOM 996 C CA . SER A 1 120 ? 4.874 3.763 -22.432 1.00 82.81 120 SER A CA 1
ATOM 997 C C . SER A 1 120 ? 3.617 3.064 -22.956 1.00 82.81 120 SER A C 1
ATOM 999 O O . SER A 1 120 ? 3.682 2.077 -23.691 1.00 82.81 120 SER A O 1
ATOM 1001 N N . GLY A 1 121 ? 2.452 3.589 -22.575 1.00 82.12 121 GLY A N 1
ATOM 1002 C CA . GLY A 1 121 ? 1.145 3.070 -22.983 1.00 82.12 121 GLY A CA 1
ATOM 1003 C C . GLY A 1 121 ? 0.500 2.131 -21.961 1.00 82.12 121 GLY A C 1
ATOM 1004 O O . GLY A 1 121 ? 1.086 1.774 -20.943 1.00 82.12 121 GLY A O 1
ATOM 1005 N N . THR A 1 122 ? -0.738 1.719 -22.240 1.00 73.81 122 THR A N 1
ATOM 1006 C CA . THR A 1 122 ? -1.573 0.931 -21.311 1.00 73.81 122 THR A CA 1
ATOM 1007 C C . THR A 1 122 ? -0.967 -0.423 -20.950 1.00 73.81 122 THR A C 1
ATOM 1009 O O . THR A 1 122 ? -1.174 -0.921 -19.850 1.00 73.81 122 THR A O 1
ATOM 1012 N N . ASN A 1 123 ? -0.186 -1.006 -21.860 1.00 80.75 123 ASN A N 1
ATOM 1013 C CA . ASN A 1 123 ? 0.455 -2.308 -21.670 1.00 80.75 123 ASN A CA 1
ATOM 1014 C C . ASN A 1 123 ? 1.715 -2.236 -20.794 1.00 80.75 123 ASN A C 1
ATOM 1016 O O . ASN A 1 123 ? 2.225 -3.273 -20.376 1.00 80.75 123 ASN A O 1
ATOM 1020 N N . ALA A 1 124 ? 2.215 -1.030 -20.529 1.00 85.00 124 ALA A N 1
ATOM 1021 C CA . ALA A 1 124 ? 3.412 -0.778 -19.740 1.00 85.00 124 ALA A CA 1
ATOM 1022 C C . ALA A 1 124 ? 3.114 -0.308 -18.309 1.00 85.00 124 ALA A C 1
ATOM 1024 O O . ALA A 1 124 ? 4.040 -0.045 -17.549 1.00 85.00 124 ALA A O 1
ATOM 1025 N N . GLY A 1 125 ? 1.834 -0.153 -17.966 1.00 88.69 125 GLY A N 1
ATOM 102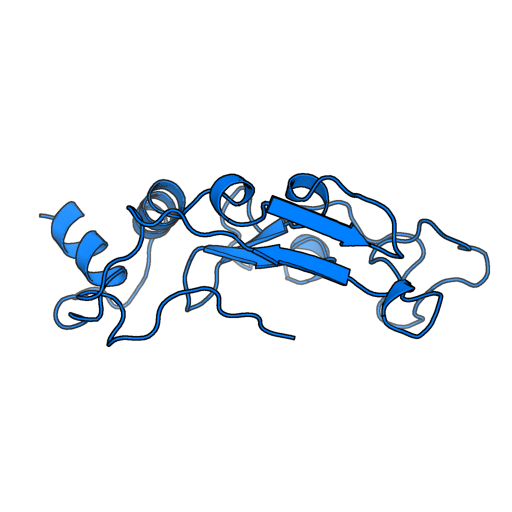6 C CA . GLY A 1 125 ? 1.400 0.367 -16.678 1.00 88.69 125 GLY A CA 1
ATOM 1027 C C . GLY A 1 125 ? 0.914 -0.709 -15.714 1.00 88.69 125 GLY A C 1
ATOM 1028 O O . GLY A 1 125 ? 0.964 -1.913 -15.986 1.00 88.69 125 GLY A O 1
ATOM 1029 N N . LEU A 1 126 ? 0.394 -0.226 -14.590 1.00 91.25 126 LEU A N 1
ATOM 1030 C CA . LEU A 1 126 ? -0.357 -1.009 -13.623 1.00 91.25 126 LEU A CA 1
ATOM 1031 C C . LEU A 1 126 ? -1.820 -1.100 -14.073 1.00 91.25 126 LEU A C 1
ATOM 1033 O O . LEU A 1 126 ? -2.461 -0.083 -14.336 1.00 91.25 126 LEU A O 1
ATOM 1037 N N . SER A 1 127 ? -2.358 -2.313 -14.150 1.00 92.69 127 SER A N 1
ATOM 1038 C CA . SER A 1 127 ? -3.771 -2.563 -14.444 1.00 92.69 127 SER A CA 1
ATOM 1039 C C . SER A 1 127 ? -4.382 -3.396 -13.329 1.00 92.69 127 SER A C 1
ATOM 1041 O O . SER A 1 127 ? -3.902 -4.488 -13.032 1.00 92.69 127 SER A O 1
ATOM 1043 N N . LEU A 1 128 ? -5.480 -2.902 -12.761 1.00 93.50 128 LEU A N 1
ATOM 1044 C CA . LEU A 1 128 ? -6.158 -3.500 -11.615 1.00 93.50 128 LEU A CA 1
ATOM 1045 C C . LEU A 1 128 ? -7.603 -3.839 -11.976 1.00 93.50 128 LEU A C 1
ATOM 1047 O O . LEU A 1 128 ? -8.269 -3.078 -12.676 1.00 93.50 128 LEU A O 1
ATOM 1051 N N . THR A 1 129 ? -8.098 -4.973 -11.494 1.00 94.00 129 THR A N 1
ATOM 1052 C CA . THR A 1 129 ? -9.534 -5.275 -11.453 1.00 94.00 129 THR A CA 1
ATOM 1053 C C . THR A 1 129 ? -9.952 -5.326 -9.998 1.00 94.00 129 THR A C 1
ATOM 1055 O O . THR A 1 129 ? -9.479 -6.178 -9.249 1.00 94.00 129 THR A O 1
ATOM 1058 N N . LEU A 1 130 ? -10.808 -4.383 -9.620 1.00 92.25 130 LEU A N 1
ATOM 1059 C CA . LEU A 1 130 ? -11.343 -4.258 -8.276 1.00 92.25 130 LEU A CA 1
ATOM 1060 C C . LEU A 1 130 ? -12.758 -4.836 -8.249 1.00 92.25 130 LEU A C 1
ATOM 1062 O O . LEU A 1 130 ? -13.563 -4.524 -9.130 1.00 92.25 130 LEU A O 1
ATOM 1066 N N . GLU A 1 131 ? -13.061 -5.658 -7.253 1.00 89.69 131 GLU A N 1
ATOM 1067 C CA . GLU A 1 131 ? -14.366 -6.294 -7.092 1.00 89.69 131 GLU A CA 1
ATOM 1068 C C . GLU A 1 131 ? -14.837 -6.176 -5.647 1.00 89.69 131 GLU A C 1
ATOM 1070 O O . GLU A 1 131 ? -14.091 -6.448 -4.719 1.00 89.69 131 GLU A O 1
ATOM 1075 N N . THR A 1 132 ? -16.102 -5.807 -5.455 1.00 87.12 132 THR A N 1
ATOM 1076 C CA . THR A 1 132 ? -16.724 -5.750 -4.131 1.00 87.12 132 THR A CA 1
ATOM 1077 C C . THR A 1 132 ? -17.916 -6.693 -4.088 1.00 87.12 132 THR A C 1
ATOM 1079 O O . THR A 1 132 ? -18.831 -6.597 -4.911 1.00 87.12 132 THR A O 1
ATOM 1082 N N . ALA A 1 133 ? -17.952 -7.577 -3.090 1.00 85.00 133 ALA A N 1
ATOM 1083 C CA . ALA A 1 133 ? -19.126 -8.398 -2.831 1.00 85.00 133 ALA A CA 1
ATOM 1084 C C . ALA A 1 133 ? -20.328 -7.514 -2.474 1.00 85.00 133 ALA A C 1
ATOM 1086 O O . ALA A 1 133 ? -20.227 -6.616 -1.641 1.00 85.00 133 ALA A O 1
ATOM 1087 N N . ARG A 1 134 ? -21.504 -7.812 -3.039 1.00 83.56 134 ARG A N 1
ATOM 1088 C CA . ARG A 1 134 ? -22.732 -7.041 -2.766 1.00 83.56 134 ARG A CA 1
ATOM 1089 C C . ARG A 1 134 ? -23.109 -6.993 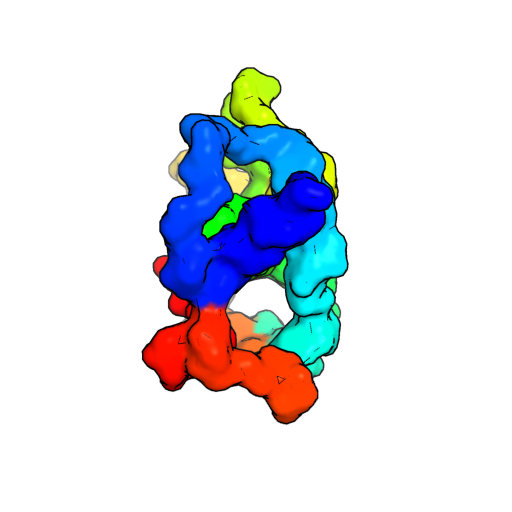-1.284 1.00 83.56 134 ARG A C 1
ATOM 1091 O O . ARG A 1 134 ? -23.735 -6.037 -0.857 1.00 83.56 134 ARG A O 1
ATOM 1098 N N . SER A 1 135 ? -22.737 -8.010 -0.508 1.00 84.31 135 SER A N 1
ATOM 1099 C CA . SER A 1 135 ? -22.953 -8.046 0.943 1.00 84.31 135 SER A CA 1
ATOM 1100 C C . SER A 1 135 ? -22.130 -7.015 1.715 1.00 84.31 135 SER A C 1
ATOM 1102 O O . SER A 1 135 ? -22.492 -6.690 2.838 1.00 84.31 135 SER A O 1
ATOM 1104 N N . ASN A 1 136 ? -21.039 -6.518 1.127 1.00 78.62 136 ASN A N 1
ATOM 1105 C CA . ASN A 1 136 ? -20.131 -5.549 1.745 1.00 78.62 136 ASN A CA 1
ATOM 1106 C C . ASN A 1 136 ? -20.494 -4.105 1.362 1.00 78.62 136 ASN A C 1
ATOM 1108 O O . ASN A 1 136 ? -19.750 -3.173 1.652 1.00 78.62 136 ASN A O 1
ATOM 1112 N N . ILE A 1 137 ? -21.625 -3.926 0.678 1.00 76.88 137 ILE A N 1
ATOM 1113 C CA . ILE A 1 137 ? -22.138 -2.631 0.266 1.00 76.88 137 ILE A CA 1
ATOM 1114 C C . ILE A 1 137 ? -23.071 -2.108 1.362 1.00 76.88 137 ILE A C 1
ATOM 1116 O O . ILE A 1 137 ? -24.156 -2.651 1.565 1.00 76.88 137 ILE A O 1
ATOM 1120 N N . ASP A 1 138 ? -22.654 -1.039 2.041 1.00 74.38 138 ASP A N 1
ATOM 1121 C CA . ASP A 1 138 ? -23.451 -0.346 3.056 1.00 74.38 138 ASP A CA 1
ATOM 1122 C C . ASP A 1 138 ? -23.778 1.085 2.588 1.00 74.38 138 ASP A C 1
ATOM 1124 O O . ASP A 1 138 ? -22.894 1.927 2.402 1.00 74.38 138 ASP A O 1
ATOM 1128 N N . GLU A 1 139 ? -25.063 1.355 2.352 1.00 70.25 139 GLU A N 1
ATOM 1129 C CA . GLU A 1 139 ? -25.574 2.666 1.919 1.00 70.25 139 GLU A CA 1
ATOM 1130 C C . GLU A 1 139 ? -25.638 3.699 3.054 1.00 70.25 139 GLU A C 1
ATOM 1132 O O . GLU A 1 139 ? -25.624 4.903 2.790 1.00 70.25 139 GLU A O 1
ATOM 1137 N N . LEU A 1 140 ? -25.685 3.255 4.313 1.00 72.81 140 LEU A N 1
ATOM 1138 C CA . LEU A 1 140 ? -25.825 4.121 5.484 1.00 72.81 140 LEU A CA 1
ATOM 1139 C C . LEU A 1 140 ? -24.490 4.768 5.860 1.00 72.81 140 LEU A C 1
ATOM 1141 O O . LEU A 1 140 ? -24.453 5.942 6.228 1.00 72.81 140 LEU A O 1
ATOM 1145 N N . CYS A 1 141 ? -23.385 4.030 5.744 1.00 69.62 141 CYS A N 1
ATOM 1146 C CA . CYS A 1 141 ? -22.071 4.496 6.199 1.00 69.62 141 CYS A CA 1
ATOM 1147 C C . CYS A 1 141 ? -21.314 5.376 5.195 1.00 69.62 141 CYS A C 1
ATOM 1149 O O . CYS A 1 141 ? -20.362 6.055 5.576 1.00 69.62 141 CYS A O 1
ATOM 1151 N N . SER A 1 142 ? -21.732 5.400 3.930 1.00 64.44 142 SER A N 1
ATOM 1152 C CA . SER A 1 142 ? -20.926 5.916 2.817 1.00 64.44 142 SER A CA 1
ATOM 1153 C C . SER A 1 142 ? -21.406 7.249 2.221 1.00 64.44 142 SER A C 1
ATOM 1155 O O . SER A 1 142 ? -20.864 7.696 1.211 1.00 64.44 142 SER A O 1
ATOM 1157 N N . ALA A 1 143 ? -22.436 7.887 2.799 1.00 64.75 143 ALA A N 1
ATOM 1158 C CA . ALA A 1 143 ? -23.132 9.048 2.206 1.00 64.75 143 ALA A CA 1
ATOM 1159 C C . ALA A 1 143 ? -23.446 8.870 0.705 1.00 64.75 143 ALA A C 1
ATOM 1161 O O . ALA A 1 143 ? -23.434 9.826 -0.070 1.00 64.75 143 ALA A O 1
ATOM 1162 N N . GLY A 1 144 ? -23.715 7.628 0.290 1.00 63.31 144 GLY A N 1
ATOM 1163 C CA . GLY A 1 144 ? -24.038 7.275 -1.089 1.00 63.31 144 GLY A CA 1
ATOM 1164 C C . GLY A 1 144 ? -22.846 7.072 -2.035 1.00 63.31 144 GLY A C 1
ATOM 1165 O O . GLY A 1 144 ? -23.085 6.846 -3.219 1.00 63.31 144 GLY A O 1
ATOM 1166 N N . ILE A 1 145 ? -21.588 7.121 -1.572 1.00 69.31 145 ILE A N 1
ATOM 1167 C CA . ILE A 1 145 ? -20.403 6.837 -2.405 1.00 69.31 145 ILE A CA 1
ATOM 1168 C C . ILE A 1 145 ? -19.829 5.462 -2.062 1.00 69.31 145 ILE A C 1
ATOM 1170 O O . ILE A 1 145 ? -19.183 5.280 -1.037 1.00 69.31 145 ILE A O 1
ATOM 1174 N N . GLN A 1 146 ? -20.013 4.498 -2.958 1.00 75.56 146 GLN A N 1
ATOM 1175 C CA . GLN A 1 146 ? -19.542 3.124 -2.784 1.00 75.56 146 GLN A CA 1
ATOM 1176 C C . GLN A 1 146 ? -18.402 2.807 -3.752 1.00 75.56 146 GLN A C 1
ATOM 1178 O O . GLN A 1 146 ? -18.405 3.265 -4.895 1.00 75.56 146 GLN A O 1
ATOM 1183 N N . GLY A 1 147 ? -17.452 1.987 -3.306 1.00 81.19 147 GLY A N 1
ATOM 1184 C CA . GLY A 1 147 ? -16.340 1.503 -4.122 1.00 81.19 147 GLY A CA 1
ATOM 1185 C C . GLY A 1 147 ? -14.979 1.919 -3.576 1.00 81.19 147 GLY A C 1
ATOM 1186 O O . GLY A 1 147 ? -14.789 2.044 -2.369 1.00 81.19 147 GLY A O 1
ATOM 1187 N N . TYR A 1 148 ? -14.023 2.112 -4.481 1.00 86.75 148 TYR A N 1
ATOM 1188 C CA . TYR A 1 148 ? -12.615 2.304 -4.148 1.00 86.75 148 TYR A CA 1
ATOM 1189 C C . TYR A 1 148 ? -12.164 3.734 -4.421 1.00 86.75 148 TYR A C 1
ATOM 1191 O O . TYR A 1 148 ? -12.507 4.325 -5.447 1.00 86.75 148 TYR A O 1
ATOM 1199 N N . LYS A 1 149 ? -11.331 4.271 -3.529 1.00 87.25 149 LYS A N 1
ATOM 1200 C CA . LYS A 1 149 ? -10.624 5.536 -3.731 1.00 87.25 149 LYS A CA 1
ATOM 1201 C C . LYS A 1 149 ? -9.203 5.229 -4.191 1.00 87.25 149 LYS A C 1
ATOM 1203 O O . LYS A 1 149 ? -8.418 4.674 -3.430 1.00 87.25 149 LYS A O 1
ATOM 1208 N N . VAL A 1 150 ? -8.884 5.594 -5.430 1.00 88.19 150 VAL A N 1
ATOM 1209 C CA . VAL A 1 150 ? -7.533 5.468 -5.990 1.00 88.19 150 VAL A CA 1
ATOM 1210 C C . VAL A 1 150 ? -6.873 6.841 -5.972 1.00 88.19 150 VAL A C 1
ATOM 1212 O O . VAL A 1 150 ? -7.428 7.805 -6.500 1.00 88.19 150 VAL A O 1
ATOM 1215 N N . LEU A 1 151 ? -5.703 6.922 -5.346 1.00 85.38 151 LEU A N 1
ATOM 1216 C CA . LEU A 1 151 ? -4.863 8.116 -5.289 1.00 85.38 151 LEU A CA 1
ATOM 1217 C C . LEU A 1 151 ? -3.604 7.852 -6.122 1.00 85.38 151 LEU A C 1
ATOM 1219 O O . LEU A 1 151 ? -3.074 6.743 -6.069 1.00 85.38 151 LEU A O 1
ATOM 1223 N N . HIS A 1 152 ? -3.182 8.839 -6.915 1.00 72.88 152 HIS A N 1
ATOM 1224 C CA . HIS A 1 152 ? -1.974 8.790 -7.743 1.00 72.88 152 HIS A CA 1
ATOM 1225 C C . HIS A 1 152 ? -0.989 9.872 -7.310 1.00 72.88 152 HIS A C 1
ATOM 1227 O O . HIS A 1 152 ? -1.465 10.898 -6.769 1.00 72.88 152 HIS A O 1
#

Radius of gyration: 18.37 Å; chains: 1; bounding box: 50×26×48 Å

Foldseek 3Di:
DVVVLLVCLQFPVVVRDPDPDDDLVSLVVLVVPDDDPVQWWVFKDALQDTDDPVQQWFWAQDSNTIDTDGQQAACVLVDDPPDDDRPRGSHDDHFDQQDPVPGGDPPDDADTGSGDQPDDDPSSHMDTDTDHDPVPDDCRRQVNDDDDDDDD

pLDDT: mean 84.34, std 10.46, range [54.34, 95.25]

Secondary structure (DSSP, 8-state):
-HHHHHHTTTSS--TT---SS--HHHHHHHHHHSPPGGGTEEEEEET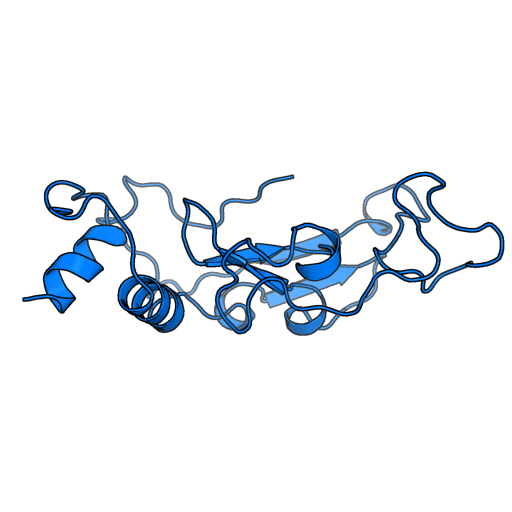TEEE-HHHHEEEEEETTEEEEEESPPPHHHHS-TTS---TTSS--PPPBSEETTTEE-SS--S--BSPP--S-SGGGSEEEEE---GGG--TTTTTT--S-----